Protein AF-A0A1Y4TTE0-F1 (afdb_monomer_lite)

Secondary structure (DSSP, 8-state):
-PPPPPEEEETTEEEE--HHHHHHHHHHHHHHHIIIIITTS-EEEE-TTS-EEEEEPPSS--HHHHHHHHHHHT---SPPHHHHHHHHHHHSS-HHHHHHHHTS-HHHHHHHHHHHHHHHHHH--

Radius of gyration: 33.56 Å; chains: 1; bounding box: 60×47×93 Å

Sequence (125 aa):
MKADNKKIWIRGQFVEVTDEVYAAYMKGDRKIRYFENDLKTGRTVKDKDGNIKQTLPSREDSLDRLMEDNAQQFLDSHESVEDIVIQKISAEKTERVYAEQIGVSPSTVHRRREKIIKKLKNYLK

Structure (mmCIF, N/CA/C/O backbone):
data_AF-A0A1Y4TTE0-F1
#
_entry.id   AF-A0A1Y4TTE0-F1
#
loop_
_atom_site.group_PDB
_atom_site.id
_atom_site.type_symbol
_atom_site.label_atom_id
_atom_site.label_alt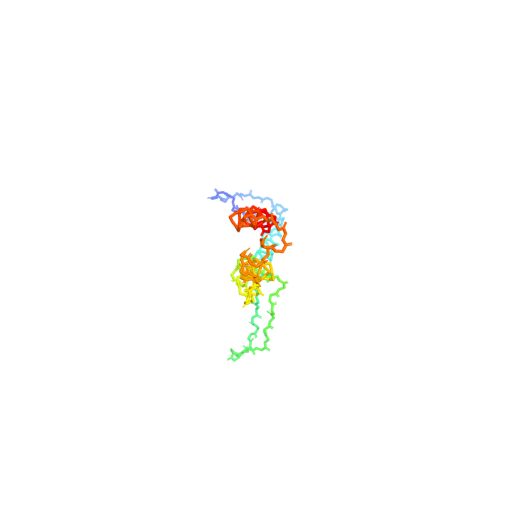_id
_atom_site.label_comp_id
_atom_site.label_asym_id
_atom_site.label_entity_id
_atom_site.label_seq_id
_atom_site.pdbx_PDB_ins_code
_atom_site.Cartn_x
_atom_site.Cartn_y
_atom_site.Cartn_z
_atom_site.occupancy
_atom_site.B_iso_or_equiv
_atom_site.auth_seq_id
_atom_site.auth_comp_id
_atom_site.auth_asym_id
_atom_site.auth_atom_id
_atom_site.pdbx_PDB_model_num
ATOM 1 N N . MET A 1 1 ? -32.077 -5.909 42.499 1.00 40.19 1 MET A N 1
ATOM 2 C CA . MET A 1 1 ? -30.640 -5.559 42.485 1.00 40.19 1 MET A CA 1
ATOM 3 C C . MET A 1 1 ? -30.395 -4.813 41.183 1.00 40.19 1 MET A C 1
ATOM 5 O O . MET A 1 1 ? -30.770 -5.351 40.151 1.00 40.19 1 MET A O 1
ATOM 9 N N . LYS A 1 2 ? -29.947 -3.549 41.217 1.00 49.66 2 LYS A N 1
ATOM 10 C CA . LYS A 1 2 ? -29.667 -2.799 39.978 1.00 49.66 2 LYS A CA 1
ATOM 11 C C . LYS A 1 2 ? -28.516 -3.518 39.272 1.00 49.66 2 LYS A C 1
ATOM 13 O O . LYS A 1 2 ? -27.485 -3.716 39.901 1.00 49.66 2 LYS A O 1
ATOM 18 N N . ALA A 1 3 ? -28.745 -3.987 38.046 1.00 61.69 3 ALA A N 1
ATOM 19 C CA . ALA A 1 3 ? -27.693 -4.575 37.228 1.00 61.69 3 ALA A CA 1
ATOM 20 C C . ALA A 1 3 ? -26.570 -3.544 37.081 1.00 61.69 3 ALA A C 1
ATOM 22 O O . ALA A 1 3 ? -26.864 -2.367 36.873 1.00 61.69 3 ALA A O 1
ATOM 23 N N . ASP A 1 4 ? -25.317 -3.969 37.238 1.00 74.00 4 ASP A N 1
ATOM 24 C CA . ASP A 1 4 ? -24.169 -3.091 37.034 1.00 74.00 4 ASP A CA 1
ATOM 25 C C . A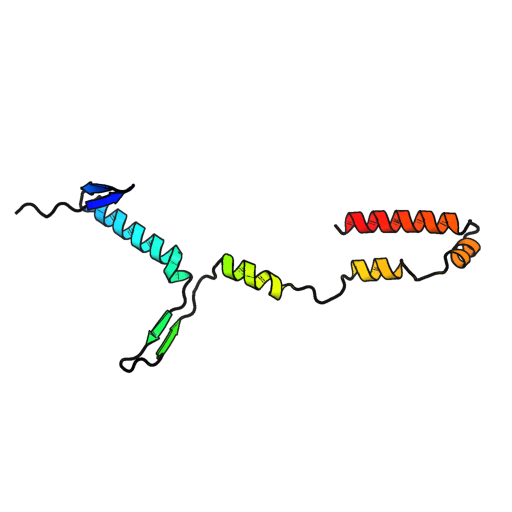SP A 1 4 ? -24.283 -2.430 35.656 1.00 74.00 4 ASP A C 1
ATOM 27 O O . ASP A 1 4 ? -24.374 -3.108 34.628 1.00 74.00 4 ASP A O 1
ATOM 31 N N . ASN A 1 5 ? -24.336 -1.096 35.637 1.00 79.38 5 ASN A N 1
ATOM 32 C CA . ASN A 1 5 ? -24.499 -0.336 34.404 1.00 79.38 5 ASN A CA 1
ATOM 33 C C . ASN A 1 5 ? -23.312 -0.628 33.476 1.00 79.38 5 ASN A C 1
ATOM 35 O O . ASN A 1 5 ? -22.156 -0.381 33.835 1.00 79.38 5 ASN A O 1
ATOM 39 N N . LYS A 1 6 ? -23.588 -1.137 32.271 1.00 89.06 6 LYS A N 1
ATOM 40 C CA . LYS A 1 6 ? -22.550 -1.416 31.274 1.00 89.06 6 LYS A CA 1
ATOM 41 C C . LYS A 1 6 ? -21.943 -0.115 30.763 1.00 89.06 6 LYS A C 1
ATOM 43 O O . LYS A 1 6 ? -22.649 0.865 30.535 1.00 89.06 6 LYS A O 1
ATOM 48 N N . LYS A 1 7 ? -20.623 -0.107 30.572 1.00 92.75 7 LYS A N 1
ATOM 49 C CA . LYS A 1 7 ? -19.865 1.073 30.134 1.00 92.75 7 LYS A CA 1
ATOM 50 C C . LYS A 1 7 ? -19.039 0.750 28.902 1.00 92.75 7 LYS A C 1
ATOM 52 O O . LYS A 1 7 ? -18.516 -0.356 28.785 1.00 92.75 7 LYS A O 1
ATOM 57 N N . ILE A 1 8 ? -18.900 1.724 28.012 1.00 92.56 8 ILE A N 1
ATOM 58 C CA . ILE A 1 8 ? -18.024 1.651 26.837 1.00 92.56 8 ILE A CA 1
ATOM 59 C C . ILE A 1 8 ? -17.036 2.814 26.842 1.00 92.56 8 ILE A C 1
ATOM 61 O O . ILE A 1 8 ? -17.332 3.883 27.375 1.00 92.56 8 ILE A O 1
ATOM 65 N N . TRP A 1 9 ? -15.854 2.598 26.266 1.00 92.19 9 TRP A N 1
ATOM 66 C CA . TRP A 1 9 ? -14.804 3.609 26.177 1.00 92.19 9 TRP A CA 1
ATOM 67 C C . TRP A 1 9 ? -14.905 4.365 24.853 1.00 92.19 9 TRP A C 1
ATOM 69 O O . TRP A 1 9 ? -14.738 3.787 23.777 1.00 92.19 9 TRP A O 1
ATOM 79 N N . ILE A 1 10 ? -15.179 5.666 24.923 1.00 90.38 10 ILE A N 1
ATOM 80 C CA . ILE A 1 10 ? -15.278 6.545 23.756 1.00 90.38 10 ILE A CA 1
ATOM 81 C C . ILE A 1 10 ? -14.494 7.821 24.053 1.00 90.38 10 ILE A C 1
ATOM 83 O O . ILE A 1 10 ? -14.731 8.478 25.061 1.00 90.38 10 ILE A O 1
ATOM 87 N N . ARG A 1 11 ? -13.564 8.189 23.159 1.00 88.44 11 ARG A N 1
ATOM 88 C CA . ARG A 1 11 ? -12.803 9.457 23.216 1.00 88.44 11 ARG A CA 1
ATOM 89 C C . ARG A 1 11 ? -12.121 9.734 24.568 1.00 88.44 11 ARG A C 1
ATOM 91 O O . ARG A 1 11 ? -12.055 10.877 25.003 1.00 88.44 11 ARG A O 1
ATOM 98 N N . GLY A 1 12 ? -11.603 8.699 25.226 1.00 92.88 12 GLY A N 1
ATOM 99 C CA . GLY A 1 12 ? -10.889 8.861 26.496 1.00 92.88 12 GLY A CA 1
ATOM 100 C C . GLY A 1 12 ? -11.775 8.825 27.745 1.00 92.88 12 GLY A C 1
ATOM 101 O O . GLY A 1 12 ? -11.283 9.108 28.834 1.00 92.88 12 GLY A O 1
ATOM 102 N N . GLN A 1 13 ? -13.064 8.499 27.611 1.00 93.38 13 GLN A N 1
ATOM 103 C CA . GLN A 1 13 ? -14.004 8.467 28.728 1.00 93.38 13 GLN A CA 1
ATOM 104 C C . GLN A 1 13 ? -14.881 7.209 28.703 1.00 93.38 13 GLN A C 1
ATOM 106 O O . GLN A 1 13 ? -15.249 6.704 27.641 1.00 93.38 13 GLN A O 1
ATOM 111 N N . PHE A 1 14 ? -15.256 6.726 29.892 1.00 92.12 14 PHE A N 1
ATOM 112 C CA . PHE A 1 14 ? -16.283 5.699 30.053 1.00 92.12 14 PHE A CA 1
ATOM 113 C C . PHE A 1 14 ? -17.681 6.316 30.034 1.00 92.12 14 PHE A C 1
ATOM 115 O O . PHE A 1 14 ? -18.012 7.150 30.878 1.00 92.12 14 PHE A O 1
ATOM 122 N N . VAL A 1 15 ? -18.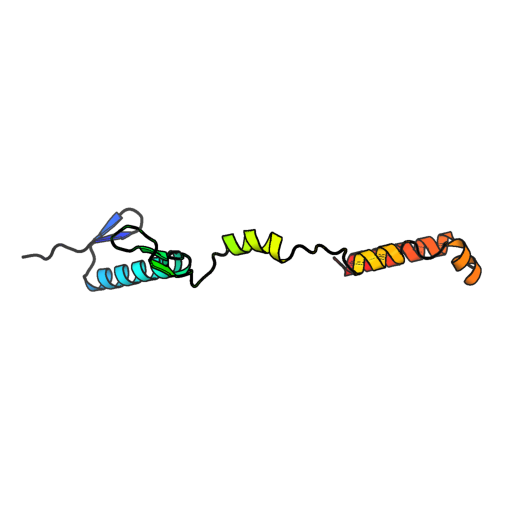506 5.864 29.096 1.00 93.06 15 VAL A N 1
ATOM 123 C CA . VAL A 1 15 ? -19.906 6.270 28.943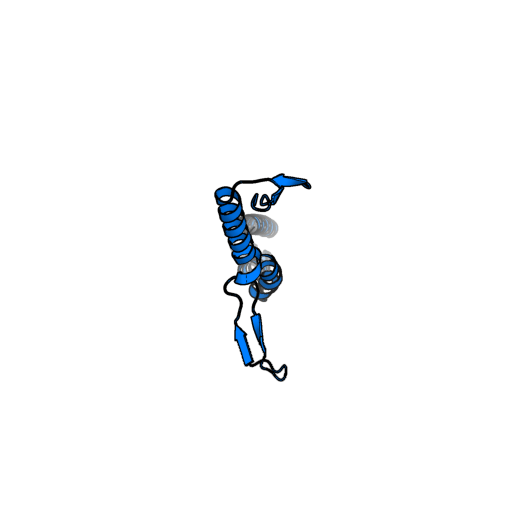 1.00 93.06 15 VAL A CA 1
ATOM 124 C C . VAL A 1 15 ? -20.794 5.088 29.316 1.00 93.06 15 VAL A C 1
ATOM 126 O O . VAL A 1 15 ? -20.596 3.985 28.806 1.00 93.06 15 VAL A O 1
ATOM 129 N N . GLU A 1 16 ? -21.747 5.302 30.226 1.00 93.38 16 GLU A N 1
ATOM 130 C CA . GLU A 1 16 ? -22.747 4.286 30.573 1.00 93.38 16 GLU A CA 1
ATOM 131 C C . GLU A 1 16 ? -23.745 4.124 29.429 1.00 93.38 16 GLU A C 1
ATOM 133 O O . GLU A 1 16 ? -24.195 5.108 28.840 1.00 93.38 16 GLU A O 1
ATOM 138 N N . VAL A 1 17 ? -24.082 2.882 29.102 1.00 92.19 17 VAL A N 1
ATOM 139 C CA . VAL A 1 17 ? -24.924 2.555 27.954 1.00 92.19 17 VAL A CA 1
ATOM 140 C C . VAL A 1 17 ? -25.911 1.448 28.280 1.00 92.19 17 VAL A C 1
ATOM 142 O O . VAL A 1 17 ? -25.740 0.678 29.224 1.00 92.19 17 VAL A O 1
ATOM 145 N N . THR A 1 18 ? -26.953 1.362 27.459 1.00 94.06 18 THR A N 1
ATOM 146 C CA . THR A 1 18 ? -27.911 0.262 27.508 1.00 94.06 18 THR A CA 1
ATOM 147 C C . THR A 1 18 ? -27.273 -1.043 27.033 1.00 94.06 18 THR A C 1
ATOM 149 O O . THR A 1 18 ? -26.264 -1.055 26.320 1.00 94.06 18 THR A O 1
ATOM 152 N N . ASP A 1 19 ? -27.896 -2.164 27.394 1.00 91.12 19 ASP A N 1
ATOM 153 C CA . ASP A 1 19 ? -27.443 -3.495 26.986 1.00 91.12 19 ASP A CA 1
ATOM 154 C C . ASP A 1 19 ? -27.370 -3.670 25.465 1.00 91.12 19 ASP A C 1
ATOM 156 O O . ASP A 1 19 ? -26.434 -4.294 24.963 1.00 91.12 19 ASP A O 1
ATOM 160 N N . GLU A 1 20 ? -28.328 -3.095 24.736 1.00 92.50 20 GLU A N 1
ATOM 161 C CA . GLU A 1 20 ? -28.381 -3.141 23.274 1.00 92.50 20 GLU A CA 1
ATOM 162 C C . GLU A 1 20 ? -27.186 -2.416 22.644 1.00 92.50 20 GLU A C 1
ATOM 164 O O . GLU A 1 20 ? -26.494 -2.972 21.786 1.00 92.50 20 GLU A O 1
ATOM 169 N N . VAL A 1 21 ? -26.886 -1.205 23.124 1.00 93.69 21 VAL A N 1
ATOM 170 C CA . VAL A 1 21 ? -25.748 -0.410 22.645 1.00 93.69 21 VAL A CA 1
ATOM 171 C C . VAL A 1 21 ? -24.432 -1.106 22.978 1.00 93.69 21 VAL A C 1
ATOM 173 O O . VAL A 1 21 ? -23.548 -1.193 22.124 1.00 93.69 21 VAL A O 1
ATOM 176 N N . TYR A 1 22 ? -24.309 -1.663 24.185 1.00 94.19 22 TYR A N 1
ATOM 177 C CA . TYR A 1 22 ? -23.131 -2.432 24.574 1.00 94.19 22 TYR A CA 1
ATOM 178 C C . TYR A 1 22 ? -22.920 -3.650 23.665 1.00 94.19 22 TYR A C 1
ATOM 180 O O . TYR A 1 22 ? -21.814 -3.876 23.172 1.00 94.19 22 TYR A O 1
ATOM 188 N N . ALA A 1 23 ? -23.974 -4.425 23.396 1.00 93.44 23 ALA A N 1
ATOM 189 C CA . ALA A 1 23 ? -23.893 -5.601 22.534 1.00 93.44 23 ALA A CA 1
ATOM 190 C C . ALA A 1 23 ? -23.477 -5.236 21.099 1.00 93.44 23 ALA A C 1
ATOM 192 O O . ALA A 1 23 ? -22.611 -5.899 20.517 1.00 93.44 23 ALA A O 1
ATOM 193 N N . ALA A 1 24 ? -24.047 -4.164 20.542 1.00 95.00 24 ALA A N 1
ATOM 194 C CA . ALA A 1 24 ? -23.684 -3.663 19.220 1.00 95.00 24 ALA A CA 1
ATOM 195 C C . ALA A 1 24 ? -22.219 -3.201 19.167 1.00 95.00 24 ALA A C 1
ATOM 197 O O . ALA A 1 24 ? -21.488 -3.585 18.249 1.00 95.00 24 ALA A O 1
ATOM 198 N N . TYR A 1 25 ? -21.771 -2.452 20.180 1.00 93.69 25 TYR A N 1
ATOM 199 C CA . TYR A 1 25 ? -20.389 -1.990 20.302 1.00 93.69 25 TYR A CA 1
ATOM 200 C C . TYR A 1 25 ? -19.403 -3.164 20.343 1.00 93.69 25 TYR A C 1
ATOM 202 O O . TYR A 1 25 ? -18.478 -3.219 19.535 1.00 93.69 25 TYR A O 1
ATOM 210 N N . MET A 1 26 ? -19.644 -4.157 21.204 1.00 92.50 26 MET A N 1
ATOM 211 C CA . MET A 1 26 ? -18.766 -5.326 21.336 1.00 92.50 26 MET A CA 1
ATOM 212 C C . MET A 1 26 ? -18.717 -6.177 20.061 1.00 92.50 26 MET A C 1
ATOM 214 O O . MET A 1 26 ? -17.663 -6.708 19.700 1.00 92.50 26 MET A O 1
ATOM 218 N N . LYS A 1 27 ? -19.842 -6.293 19.344 1.00 94.19 27 LYS A N 1
ATOM 219 C CA . LYS A 1 27 ? -19.889 -6.975 18.043 1.00 94.19 27 LYS A CA 1
ATOM 220 C C . LYS A 1 27 ? -19.064 -6.227 16.991 1.00 94.19 27 LYS A C 1
ATOM 222 O O . LYS A 1 27 ? -18.358 -6.867 16.211 1.00 94.19 27 LYS A O 1
ATOM 227 N N . GLY A 1 28 ? -19.138 -4.896 16.983 1.00 93.31 28 GLY A N 1
ATOM 228 C CA . GLY A 1 28 ? -18.328 -4.034 16.123 1.00 93.31 28 GLY A CA 1
ATOM 229 C C . GLY A 1 28 ? -16.837 -4.160 16.424 1.00 93.31 28 GLY A C 1
ATOM 230 O O . GLY A 1 28 ? -16.061 -4.461 15.522 1.00 93.31 28 GLY A O 1
ATOM 231 N N . ASP A 1 29 ? -16.453 -4.037 17.692 1.00 92.19 29 ASP A N 1
ATOM 232 C CA . ASP A 1 29 ? -15.066 -4.158 18.150 1.00 92.19 29 ASP A CA 1
ATOM 233 C C . ASP A 1 29 ? -14.441 -5.508 17.759 1.00 92.19 29 ASP A C 1
ATOM 235 O O . ASP A 1 29 ? -13.351 -5.572 17.187 1.00 92.19 29 ASP A O 1
ATOM 239 N N . ARG A 1 30 ? -15.173 -6.613 17.959 1.00 93.38 30 ARG A N 1
ATOM 240 C CA . ARG A 1 30 ? -14.709 -7.940 17.531 1.00 93.38 30 ARG A CA 1
ATOM 241 C C . ARG A 1 30 ? -14.516 -8.028 16.018 1.00 93.38 30 ARG A C 1
ATOM 243 O O . ARG A 1 30 ? -13.566 -8.679 15.573 1.00 93.38 30 ARG A O 1
ATOM 250 N N . LYS A 1 31 ? -15.425 -7.422 15.249 1.00 92.44 31 LYS A N 1
ATOM 251 C CA . LYS A 1 31 ? -15.363 -7.387 13.785 1.00 92.44 31 LYS A CA 1
ATOM 252 C C . LYS A 1 31 ? -14.150 -6.579 13.320 1.00 92.44 31 LYS A C 1
ATOM 254 O O . LYS A 1 31 ? -13.417 -7.071 12.473 1.00 92.44 31 LYS A O 1
ATOM 259 N N . ILE A 1 32 ? -13.895 -5.414 13.913 1.00 89.88 32 ILE A N 1
ATOM 260 C CA . ILE A 1 32 ? -12.717 -4.585 13.615 1.00 89.88 32 ILE A CA 1
ATOM 261 C C . ILE A 1 32 ? -11.435 -5.377 13.887 1.00 89.88 32 ILE A C 1
ATOM 263 O O . ILE A 1 32 ? -10.633 -5.553 12.976 1.00 89.88 32 ILE A O 1
ATOM 267 N N . ARG A 1 33 ? -11.302 -5.985 15.075 1.00 89.44 33 ARG A N 1
ATOM 268 C CA . ARG A 1 33 ? -10.137 -6.826 15.413 1.00 89.44 33 ARG A CA 1
ATOM 269 C C . ARG A 1 33 ? -9.918 -7.979 14.436 1.00 89.44 33 ARG A C 1
ATOM 271 O O . ARG A 1 33 ? -8.776 -8.315 14.138 1.00 89.44 33 ARG A O 1
ATOM 278 N N . TYR A 1 34 ? -10.998 -8.575 13.933 1.00 86.44 34 TYR A N 1
ATOM 279 C CA . TYR A 1 34 ? -10.904 -9.641 12.939 1.00 86.44 34 TYR A CA 1
ATOM 280 C C . TYR A 1 34 ? -10.292 -9.148 11.623 1.00 86.44 34 TYR A C 1
ATOM 282 O O . TYR A 1 34 ? -9.354 -9.762 11.125 1.00 86.44 34 TYR A O 1
ATOM 290 N N . PHE A 1 35 ? -10.807 -8.044 11.077 1.00 82.00 35 PHE A N 1
ATOM 291 C CA . PHE A 1 35 ? -10.322 -7.492 9.810 1.00 82.00 35 PHE A CA 1
ATOM 292 C C . PHE A 1 35 ? -8.927 -6.879 9.931 1.00 82.00 35 PHE A C 1
ATOM 294 O O . PHE A 1 35 ? -8.106 -7.041 9.036 1.00 82.00 35 PHE A O 1
ATOM 301 N N . GLU A 1 36 ? -8.640 -6.176 11.024 1.00 83.94 36 GLU A N 1
ATOM 302 C CA . GLU A 1 36 ? -7.357 -5.491 11.176 1.00 83.94 36 GLU A CA 1
ATOM 303 C C . GLU A 1 36 ? -6.217 -6.440 11.533 1.00 83.94 36 GLU A C 1
ATOM 305 O O . GLU A 1 36 ? -5.113 -6.237 11.035 1.00 83.94 36 GLU A O 1
ATOM 310 N N . ASN A 1 37 ? -6.482 -7.478 12.337 1.00 82.88 37 ASN A N 1
ATOM 311 C CA . ASN A 1 37 ? -5.439 -8.353 12.873 1.00 82.88 37 ASN A CA 1
ATOM 312 C C . ASN A 1 37 ? -5.614 -9.816 12.458 1.00 82.88 37 ASN A C 1
ATOM 314 O O . ASN A 1 37 ? -4.735 -10.376 11.804 1.00 82.88 37 ASN A O 1
ATOM 318 N N . ASP A 1 38 ? -6.729 -10.454 12.831 1.00 82.38 38 ASP A N 1
ATOM 319 C CA . ASP A 1 38 ? -6.858 -11.918 12.720 1.00 82.38 38 ASP A CA 1
ATOM 320 C C . ASP A 1 38 ? -6.730 -12.420 11.275 1.00 82.38 38 ASP A C 1
ATOM 322 O O . ASP A 1 38 ? -6.224 -13.514 11.038 1.00 82.38 38 ASP A O 1
ATOM 326 N N . LEU A 1 39 ? -7.215 -11.645 10.304 1.00 82.25 39 LEU A N 1
ATOM 327 C CA . LEU A 1 39 ? -7.212 -12.043 8.898 1.00 82.25 39 LEU A CA 1
ATOM 328 C C . LEU A 1 39 ? -5.836 -11.884 8.235 1.00 82.25 39 LEU A C 1
ATOM 330 O O . LEU A 1 39 ? -5.486 -12.664 7.343 1.00 82.25 39 LEU A O 1
ATOM 334 N N . LYS A 1 40 ? -5.057 -10.913 8.720 1.00 80.19 40 LYS A N 1
ATOM 335 C CA . LYS A 1 40 ? -3.724 -10.540 8.224 1.00 80.19 40 LYS A CA 1
ATOM 336 C C . LYS A 1 40 ? -2.595 -11.290 8.926 1.00 80.19 40 LYS A C 1
ATOM 338 O O . LYS A 1 40 ? -1.455 -11.246 8.480 1.00 80.19 40 LYS A O 1
ATOM 343 N N . THR A 1 41 ? -2.894 -11.989 10.020 1.00 77.44 41 THR A N 1
ATOM 344 C CA . THR A 1 41 ? -1.900 -12.727 10.803 1.00 77.44 41 THR A CA 1
ATOM 345 C C . THR A 1 41 ? -2.094 -14.231 10.655 1.00 77.44 41 THR A C 1
ATOM 347 O O . THR A 1 41 ? -3.182 -14.774 10.845 1.00 77.44 41 THR A O 1
ATOM 350 N N . GLY A 1 42 ? -1.018 -14.933 10.297 1.00 79.62 42 GLY A N 1
ATOM 351 C CA . GLY A 1 42 ? -0.986 -16.389 10.406 1.00 79.62 42 GLY A CA 1
ATOM 352 C C . GLY A 1 42 ? -0.948 -16.806 11.877 1.00 79.62 42 GLY A C 1
ATOM 353 O O . GLY A 1 42 ? -0.392 -16.097 12.716 1.00 79.62 42 GLY A O 1
ATOM 354 N N . ARG A 1 43 ? -1.518 -17.968 12.211 1.00 80.38 43 ARG A N 1
ATOM 355 C CA . ARG A 1 43 ? -1.508 -18.497 13.585 1.00 80.38 43 ARG A CA 1
ATOM 356 C C . ARG A 1 43 ? -0.926 -19.900 13.657 1.00 80.38 43 ARG A C 1
ATOM 358 O O . ARG A 1 43 ? -1.307 -20.788 12.898 1.00 80.38 43 ARG A O 1
ATOM 365 N N . THR A 1 44 ? -0.051 -20.116 14.631 1.00 83.81 44 THR A N 1
ATOM 366 C CA . THR A 1 44 ? 0.479 -21.437 14.984 1.00 83.81 44 THR A CA 1
ATOM 367 C C . THR A 1 44 ? -0.305 -22.022 16.152 1.00 83.81 44 THR A C 1
ATOM 369 O O . THR A 1 44 ? -0.272 -21.489 17.261 1.00 83.81 44 THR A O 1
ATOM 372 N N . VAL A 1 45 ? -0.993 -23.133 15.918 1.00 84.19 45 VAL A N 1
ATOM 373 C CA . VAL A 1 45 ? -1.586 -23.977 16.956 1.00 84.19 45 VAL A CA 1
ATOM 374 C C . VAL A 1 45 ? -0.478 -24.862 17.517 1.00 84.19 45 VAL A C 1
ATOM 376 O O . VAL A 1 45 ? 0.127 -25.631 16.770 1.00 84.19 45 VAL A O 1
ATOM 379 N N . LYS A 1 46 ? -0.207 -24.749 18.818 1.00 87.38 46 LYS A N 1
ATOM 380 C CA . LYS A 1 46 ? 0.756 -25.595 19.535 1.00 87.38 46 LYS A CA 1
ATOM 381 C C . LYS A 1 46 ? 0.044 -26.747 20.252 1.00 87.38 46 LYS A C 1
ATOM 383 O O . LYS A 1 46 ? -1.138 -26.629 20.580 1.00 87.38 46 LYS A O 1
ATOM 388 N N . ASP A 1 47 ? 0.731 -27.866 20.445 1.00 86.75 47 ASP A N 1
ATOM 389 C CA . ASP A 1 47 ? 0.266 -28.972 21.284 1.00 86.75 47 ASP A CA 1
ATOM 390 C C . ASP A 1 47 ? 0.499 -28.691 22.784 1.00 86.75 47 ASP A C 1
ATOM 392 O O . ASP A 1 47 ? 0.915 -27.598 23.174 1.00 86.75 47 ASP A O 1
ATOM 396 N N . LYS A 1 48 ? 0.178 -29.673 23.638 1.00 85.81 48 LYS A N 1
ATOM 397 C CA . LYS A 1 48 ? 0.348 -29.566 25.097 1.00 85.81 48 LYS A CA 1
ATOM 398 C C . LYS A 1 48 ? 1.819 -29.509 25.528 1.00 85.81 48 LYS A C 1
ATOM 400 O O . LYS A 1 48 ? 2.094 -28.996 26.606 1.00 85.81 48 LYS A O 1
ATOM 405 N N . ASP A 1 49 ? 2.724 -29.982 24.678 1.00 86.00 49 ASP A N 1
ATOM 406 C CA . ASP A 1 49 ? 4.166 -30.045 24.920 1.00 86.00 49 ASP A CA 1
ATOM 407 C C . ASP A 1 49 ? 4.898 -28.830 24.314 1.00 86.00 49 ASP A C 1
ATOM 409 O O . ASP A 1 49 ? 6.115 -28.696 24.420 1.00 86.00 49 ASP A O 1
ATOM 413 N N . GLY A 1 50 ? 4.149 -27.903 23.705 1.00 79.62 50 GLY A N 1
ATOM 414 C CA . GLY A 1 50 ? 4.657 -26.668 23.117 1.00 79.62 50 GLY A CA 1
ATOM 415 C C . GLY A 1 50 ? 5.153 -26.801 21.675 1.00 79.62 50 GLY A C 1
ATOM 416 O O . GLY A 1 50 ? 5.565 -25.788 21.097 1.00 79.62 50 GLY A O 1
ATOM 417 N N . ASN A 1 51 ? 5.072 -27.986 21.063 1.00 85.69 51 ASN A N 1
ATOM 418 C CA . ASN A 1 51 ? 5.437 -28.183 19.662 1.00 85.69 51 ASN A CA 1
ATOM 419 C C . ASN A 1 51 ? 4.361 -27.612 18.736 1.00 85.69 51 ASN A C 1
ATOM 421 O O . ASN A 1 51 ? 3.168 -27.603 19.047 1.00 85.69 51 ASN A O 1
ATOM 425 N N . ILE A 1 52 ? 4.772 -27.120 17.567 1.00 84.19 52 ILE A N 1
ATOM 426 C CA . ILE A 1 52 ? 3.848 -26.556 16.577 1.00 84.19 52 ILE A CA 1
ATOM 427 C C . ILE A 1 52 ? 3.085 -27.704 15.911 1.00 84.19 52 ILE A C 1
ATOM 429 O O . ILE A 1 52 ? 3.650 -28.479 15.147 1.00 84.19 52 ILE A O 1
ATOM 433 N N . LYS A 1 53 ? 1.782 -27.789 16.184 1.00 87.19 53 LYS A N 1
ATOM 434 C CA . LYS A 1 53 ? 0.879 -28.802 15.630 1.00 87.19 53 LYS A CA 1
ATOM 435 C C . LYS A 1 53 ? 0.339 -28.405 14.256 1.00 87.19 53 LYS A C 1
ATOM 437 O O . LYS A 1 53 ? 0.163 -29.262 13.396 1.00 87.19 53 LYS A O 1
ATOM 442 N N . GLN A 1 54 ? 0.029 -27.124 14.052 1.00 83.56 54 GLN A N 1
ATOM 443 C CA . GLN A 1 54 ? -0.510 -26.631 12.782 1.00 83.56 54 GLN A CA 1
ATOM 444 C C . GLN A 1 54 ? -0.231 -25.140 12.603 1.00 83.56 54 GLN A C 1
ATOM 446 O O . GLN A 1 54 ? -0.525 -24.349 13.495 1.00 83.56 54 GLN A O 1
ATOM 451 N N . THR A 1 55 ? 0.252 -24.742 11.429 1.00 78.06 55 THR A N 1
ATOM 452 C CA . THR A 1 55 ? 0.371 -23.331 11.043 1.00 78.06 55 THR A CA 1
ATOM 453 C C . THR A 1 55 ? -0.746 -23.002 10.064 1.00 78.06 55 THR A C 1
ATOM 455 O O . THR A 1 55 ? -0.764 -23.517 8.949 1.00 78.06 55 THR A O 1
ATOM 458 N N . LEU A 1 56 ? -1.702 -22.175 10.485 1.00 75.88 56 LEU A N 1
ATOM 459 C CA . LEU A 1 56 ? -2.694 -21.605 9.583 1.00 75.88 56 LEU A CA 1
ATOM 460 C C . LEU A 1 56 ? -2.117 -20.316 8.982 1.00 75.88 56 LEU A C 1
ATOM 462 O O . LEU A 1 56 ? -1.826 -19.394 9.750 1.00 75.88 56 LEU A O 1
ATOM 466 N N . PRO A 1 57 ? -1.938 -20.240 7.652 1.00 77.69 57 PRO A N 1
ATOM 467 C CA . PRO A 1 57 ? -1.471 -19.022 7.001 1.00 77.69 57 PRO A CA 1
ATOM 468 C C . PRO A 1 57 ? -2.511 -17.902 7.135 1.00 77.69 57 PRO A C 1
ATOM 470 O O . PRO A 1 57 ? -3.698 -18.169 7.363 1.00 77.69 57 PRO A O 1
ATOM 473 N N . SER A 1 58 ? -2.068 -16.650 6.998 1.00 79.38 58 SER A N 1
ATOM 474 C CA . SER A 1 58 ? -2.990 -15.519 6.902 1.00 79.38 58 SER A CA 1
ATOM 475 C C . SER A 1 58 ? -3.861 -15.661 5.650 1.00 79.38 58 SER A C 1
ATOM 477 O O . SER A 1 58 ? -3.471 -16.287 4.661 1.00 79.38 58 SER A O 1
ATOM 479 N N . ARG A 1 59 ? -5.080 -15.123 5.710 1.00 74.94 59 ARG A N 1
ATOM 480 C CA . ARG A 1 59 ? -6.008 -15.123 4.565 1.00 74.94 59 ARG A CA 1
ATOM 481 C C . ARG A 1 59 ? -5.891 -13.847 3.741 1.00 74.94 59 ARG A C 1
ATOM 483 O O . ARG A 1 59 ? -6.274 -13.852 2.578 1.00 74.94 59 ARG A O 1
ATOM 490 N N . GLU A 1 60 ? -5.383 -12.787 4.353 1.00 71.31 60 GLU A N 1
ATOM 491 C CA . GLU A 1 60 ? -5.011 -11.540 3.704 1.00 71.31 60 GLU A CA 1
ATOM 492 C C . GLU A 1 60 ? -3.519 -11.284 3.900 1.00 71.31 60 GLU A C 1
ATOM 494 O O . GLU A 1 60 ? -2.909 -11.740 4.874 1.00 71.31 60 GLU A O 1
ATOM 499 N N . ASP A 1 61 ? -2.947 -10.558 2.950 1.00 67.69 61 ASP A N 1
ATOM 500 C CA . ASP A 1 61 ? -1.590 -10.047 3.029 1.00 67.69 61 ASP A CA 1
ATOM 501 C C . ASP A 1 61 ? -1.622 -8.572 3.443 1.00 67.69 61 ASP A C 1
ATOM 503 O O . ASP A 1 61 ? -2.551 -7.846 3.070 1.00 67.69 61 ASP A O 1
ATOM 507 N N . SER A 1 62 ? -0.656 -8.114 4.239 1.00 69.69 62 SER A N 1
ATOM 508 C CA . SER A 1 62 ? -0.598 -6.695 4.589 1.00 69.69 62 SER A CA 1
ATOM 509 C C . SER A 1 62 ? -0.104 -5.889 3.389 1.00 69.69 62 SER A C 1
ATOM 511 O O . SER A 1 62 ? 0.806 -6.300 2.671 1.00 69.69 62 SER A O 1
ATOM 513 N N . LEU A 1 63 ? -0.703 -4.714 3.176 1.00 68.81 63 LEU A N 1
ATOM 514 C CA . LEU A 1 63 ? -0.255 -3.787 2.136 1.00 68.81 63 LEU A CA 1
ATOM 515 C C . LEU A 1 63 ? 1.229 -3.440 2.316 1.00 68.81 63 LEU A C 1
ATOM 517 O O . LEU A 1 63 ? 1.958 -3.407 1.335 1.00 68.81 63 LEU A O 1
ATOM 521 N N . ASP A 1 64 ? 1.671 -3.257 3.562 1.00 70.06 64 ASP A N 1
ATOM 522 C C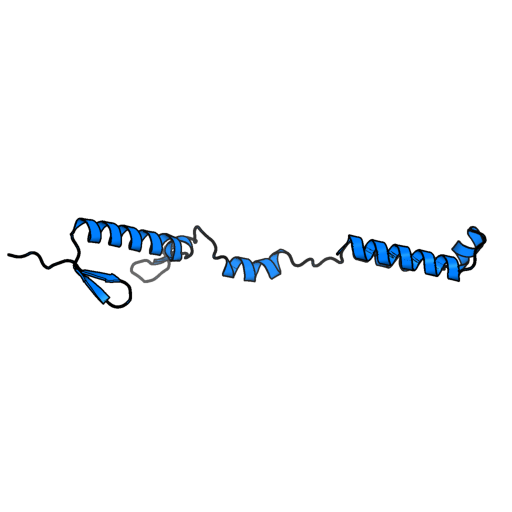A . ASP A 1 64 ? 3.065 -2.950 3.885 1.00 70.06 64 ASP A CA 1
ATOM 523 C C . ASP A 1 64 ? 4.020 -4.070 3.434 1.00 70.06 64 ASP A C 1
ATOM 525 O O . ASP A 1 64 ? 5.002 -3.782 2.755 1.00 70.06 64 ASP A O 1
ATOM 529 N N . ARG A 1 65 ? 3.691 -5.351 3.692 1.00 73.06 65 ARG A N 1
ATOM 530 C CA . ARG A 1 65 ? 4.493 -6.488 3.201 1.00 73.06 65 ARG A CA 1
ATOM 531 C C . ARG A 1 65 ? 4.493 -6.541 1.678 1.00 73.06 65 ARG A C 1
ATOM 533 O O . ARG A 1 65 ? 5.541 -6.706 1.070 1.00 73.06 65 ARG A O 1
ATOM 540 N N . LEU A 1 66 ? 3.333 -6.353 1.048 1.00 74.25 66 LEU A N 1
ATOM 541 C CA . LEU A 1 66 ? 3.238 -6.317 -0.412 1.00 74.25 66 LEU A CA 1
ATOM 542 C C . LEU A 1 66 ? 4.059 -5.185 -1.026 1.00 74.25 66 LEU A C 1
ATOM 544 O O . LEU A 1 66 ? 4.553 -5.360 -2.135 1.00 74.25 66 LEU A O 1
ATOM 548 N N . MET A 1 67 ? 4.176 -4.037 -0.358 1.00 70.12 67 MET A N 1
ATOM 549 C CA . MET A 1 67 ? 4.998 -2.918 -0.817 1.00 70.12 67 MET A CA 1
ATOM 550 C C . MET A 1 67 ? 6.493 -3.205 -0.654 1.00 70.12 67 MET A C 1
ATOM 552 O O . MET A 1 67 ? 7.263 -2.869 -1.552 1.00 70.12 67 MET A O 1
ATOM 556 N N . GLU A 1 68 ? 6.897 -3.854 0.439 1.00 69.94 68 GLU A N 1
ATOM 557 C CA . GLU A 1 68 ? 8.281 -4.299 0.652 1.00 69.94 68 GLU A CA 1
ATOM 558 C C . GLU A 1 68 ? 8.689 -5.398 -0.348 1.00 69.94 68 GLU A C 1
ATOM 560 O O . GLU A 1 68 ? 9.751 -5.305 -0.968 1.00 69.94 68 GLU A O 1
ATOM 565 N N . ASP A 1 69 ? 7.819 -6.383 -0.584 1.00 68.19 69 ASP A N 1
ATOM 566 C CA . ASP A 1 69 ? 8.088 -7.529 -1.462 1.00 68.19 69 ASP A CA 1
ATOM 567 C C . ASP A 1 69 ? 7.925 -7.191 -2.959 1.00 68.19 69 ASP A C 1
ATOM 569 O O . ASP A 1 69 ? 8.633 -7.751 -3.802 1.00 68.19 69 ASP A O 1
ATOM 573 N N . ASN A 1 70 ? 7.044 -6.244 -3.328 1.00 63.06 70 ASN A N 1
ATOM 574 C CA . ASN A 1 70 ? 6.867 -5.810 -4.728 1.00 63.06 70 ASN A CA 1
ATOM 575 C C . ASN A 1 70 ? 8.180 -5.340 -5.350 1.00 63.06 70 ASN A C 1
ATOM 577 O O . ASN A 1 70 ? 8.444 -5.617 -6.521 1.00 63.06 70 ASN A O 1
ATOM 581 N N . ALA A 1 71 ? 8.998 -4.644 -4.556 1.00 58.69 71 ALA A N 1
ATOM 582 C CA . ALA A 1 71 ? 10.283 -4.129 -4.999 1.00 58.69 71 ALA A CA 1
ATOM 583 C C . ALA A 1 71 ? 11.242 -5.243 -5.434 1.00 58.69 71 ALA A C 1
ATOM 585 O O . ALA A 1 71 ? 12.171 -4.951 -6.173 1.00 58.69 71 ALA A O 1
ATOM 586 N N . GLN A 1 72 ? 11.028 -6.493 -5.003 1.00 61.34 72 GLN A N 1
ATOM 587 C CA . GLN A 1 72 ? 11.816 -7.652 -5.422 1.00 61.34 72 GLN A CA 1
ATOM 588 C C . GLN A 1 72 ? 11.131 -8.477 -6.514 1.00 61.34 72 GLN A C 1
ATOM 590 O O . GL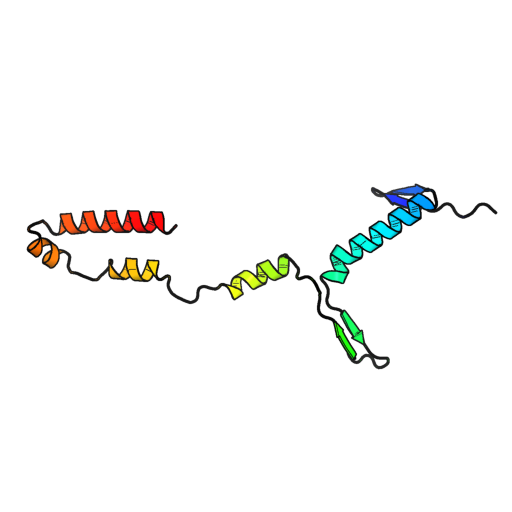N A 1 72 ? 11.797 -8.977 -7.419 1.00 61.34 72 GLN A O 1
ATOM 595 N N . GLN A 1 73 ? 9.805 -8.615 -6.450 1.00 61.28 73 GLN A N 1
ATOM 596 C CA . GLN A 1 73 ? 9.053 -9.499 -7.345 1.00 61.28 73 GLN A CA 1
ATOM 597 C C . GLN A 1 73 ? 8.996 -8.995 -8.797 1.00 61.28 73 GLN A C 1
ATOM 599 O O . GLN A 1 73 ? 8.849 -9.796 -9.719 1.00 61.28 73 GLN A O 1
ATOM 604 N N . PHE A 1 74 ? 9.148 -7.683 -8.994 1.00 61.12 74 PHE A N 1
ATOM 605 C CA . PHE A 1 74 ? 9.202 -7.034 -10.306 1.00 61.12 74 PHE A CA 1
ATOM 606 C C . PHE A 1 74 ? 10.519 -6.280 -10.525 1.00 61.12 74 PHE A C 1
ATOM 608 O O . PHE A 1 74 ? 10.538 -5.247 -11.193 1.00 61.12 74 PHE A O 1
ATOM 615 N N . LEU A 1 75 ? 11.629 -6.776 -9.962 1.00 59.91 75 LEU A N 1
ATOM 616 C CA . LEU A 1 75 ? 12.954 -6.342 -10.406 1.00 59.91 75 LEU A CA 1
ATOM 617 C C . LEU A 1 75 ? 13.092 -6.705 -11.880 1.00 59.91 75 LEU A C 1
ATOM 619 O O . LEU A 1 75 ? 13.261 -7.878 -12.217 1.00 59.91 75 LEU A O 1
ATOM 623 N N . ASP A 1 76 ? 13.015 -5.702 -12.750 1.00 65.38 76 ASP A N 1
ATOM 624 C CA . ASP A 1 76 ? 13.383 -5.867 -14.147 1.00 65.38 76 ASP A CA 1
ATOM 625 C C . ASP A 1 76 ? 14.903 -6.061 -14.201 1.00 65.38 76 ASP A C 1
ATOM 627 O O . ASP A 1 76 ? 15.693 -5.118 -14.190 1.00 65.38 76 ASP A O 1
ATOM 631 N N . SER A 1 77 ? 15.322 -7.322 -14.098 1.00 63.25 77 SER A N 1
ATOM 632 C CA . SER A 1 77 ? 16.727 -7.733 -14.146 1.00 63.25 77 SER A CA 1
ATOM 633 C C . SER A 1 77 ? 17.299 -7.648 -15.559 1.00 63.25 77 SER A C 1
ATOM 635 O O . SER A 1 77 ? 18.513 -7.776 -15.744 1.00 63.25 77 SER A O 1
ATOM 637 N N . HIS A 1 78 ? 16.432 -7.453 -16.551 1.00 67.81 78 HIS A N 1
ATOM 638 C CA . HIS A 1 78 ? 16.792 -7.342 -17.945 1.00 67.81 78 HIS A CA 1
ATOM 639 C C . HIS A 1 78 ? 16.878 -5.873 -18.356 1.00 67.81 78 HIS A C 1
ATOM 641 O O . HIS A 1 78 ? 16.151 -5.011 -17.878 1.00 67.81 78 HIS A O 1
ATOM 647 N N . GLU A 1 79 ? 17.815 -5.582 -19.252 1.00 67.25 79 GLU A N 1
ATOM 648 C CA . GLU A 1 79 ? 17.880 -4.280 -19.901 1.00 67.25 79 GLU A CA 1
ATOM 649 C C . GLU A 1 79 ? 16.613 -4.105 -20.751 1.00 67.25 79 GLU A C 1
ATOM 651 O O . GLU A 1 79 ? 16.265 -4.994 -21.537 1.00 67.25 79 GLU A O 1
ATOM 656 N N . SER A 1 80 ? 15.910 -2.985 -20.569 1.00 80.50 80 SER A N 1
ATOM 657 C CA . SER A 1 80 ? 14.673 -2.685 -21.292 1.00 80.50 80 SER A CA 1
ATOM 658 C C . SER A 1 80 ? 14.895 -2.835 -22.801 1.00 80.50 80 SER A C 1
ATOM 660 O O . SER A 1 80 ? 15.890 -2.366 -23.365 1.00 80.50 80 SER A O 1
ATOM 662 N N . VAL A 1 81 ? 13.957 -3.499 -23.483 1.00 82.00 81 VAL A N 1
ATOM 663 C CA . VAL A 1 81 ? 14.018 -3.701 -24.941 1.00 82.00 81 VAL A CA 1
ATOM 664 C C . VAL A 1 81 ? 14.118 -2.354 -25.655 1.00 82.00 81 VAL A C 1
ATOM 666 O O . VAL A 1 81 ? 14.838 -2.210 -26.645 1.00 82.00 81 VAL A O 1
ATOM 669 N N . GLU A 1 82 ? 13.430 -1.351 -25.127 1.00 81.44 82 GLU A N 1
ATOM 670 C CA . GLU A 1 82 ? 13.464 0.028 -25.576 1.00 81.44 82 GLU A CA 1
ATOM 671 C C . GLU A 1 82 ? 14.870 0.631 -25.464 1.00 81.44 82 GLU A C 1
ATOM 673 O O . GLU A 1 82 ? 15.351 1.242 -26.425 1.00 81.44 82 GLU A O 1
ATOM 678 N N . ASP A 1 83 ? 15.551 0.421 -24.336 1.00 82.56 83 ASP A N 1
ATOM 679 C CA . ASP A 1 83 ? 16.923 0.886 -24.115 1.00 82.56 83 ASP A CA 1
ATOM 680 C C . ASP A 1 83 ? 17.909 0.200 -25.064 1.00 82.56 83 ASP A C 1
ATOM 682 O O . ASP A 1 83 ? 18.717 0.881 -25.705 1.00 82.56 83 ASP A O 1
ATOM 686 N N . ILE A 1 84 ? 17.774 -1.114 -25.271 1.00 83.62 84 ILE A N 1
ATOM 687 C CA . ILE A 1 84 ? 18.577 -1.874 -26.243 1.00 83.62 84 ILE A CA 1
ATOM 688 C C . ILE A 1 84 ? 18.374 -1.319 -27.659 1.00 83.62 84 ILE A C 1
ATOM 690 O O . ILE A 1 84 ? 19.334 -1.120 -28.413 1.00 83.62 84 ILE A O 1
ATOM 694 N N . VAL A 1 85 ? 17.128 -1.050 -28.055 1.00 83.31 85 VAL A N 1
ATOM 695 C CA . VAL A 1 85 ? 16.807 -0.492 -29.377 1.00 83.31 85 VAL A CA 1
ATOM 696 C C . VAL A 1 85 ? 17.394 0.913 -29.527 1.00 83.31 85 VAL A C 1
ATOM 698 O O . VAL A 1 85 ? 18.009 1.215 -30.556 1.00 83.31 85 VAL A O 1
ATOM 701 N N . ILE A 1 86 ? 17.287 1.765 -28.506 1.00 83.56 86 ILE A N 1
ATOM 702 C CA . ILE A 1 86 ? 17.898 3.102 -28.502 1.00 83.56 86 ILE A CA 1
ATOM 703 C C . ILE A 1 86 ? 19.424 2.993 -28.613 1.00 83.56 86 ILE A C 1
ATOM 705 O O . ILE A 1 86 ? 20.025 3.729 -29.407 1.00 83.56 86 ILE A O 1
ATOM 709 N N . GLN A 1 87 ? 20.044 2.068 -27.878 1.00 82.38 87 GLN A N 1
ATOM 710 C CA . GLN A 1 87 ? 21.487 1.833 -27.873 1.00 82.38 87 GLN A CA 1
ATOM 711 C C . GLN A 1 87 ? 21.996 1.268 -29.203 1.00 82.38 87 GLN A C 1
ATOM 713 O O . GLN A 1 87 ? 23.109 1.605 -29.612 1.00 82.38 87 GLN A O 1
ATOM 718 N N . LYS A 1 88 ? 21.197 0.477 -29.925 1.00 82.00 88 LYS A N 1
ATOM 719 C CA . LYS A 1 88 ? 21.533 0.036 -31.287 1.00 82.00 88 LYS A CA 1
ATOM 720 C C . LYS A 1 88 ? 21.391 1.160 -32.307 1.00 82.00 88 LYS A C 1
ATOM 722 O O . LYS A 1 88 ? 22.322 1.389 -33.070 1.00 82.00 88 LYS A O 1
ATOM 727 N N . ILE A 1 89 ? 20.313 1.948 -32.261 1.00 78.94 89 ILE A N 1
ATOM 728 C CA . ILE A 1 89 ? 20.092 3.087 -33.179 1.00 78.94 89 ILE A CA 1
ATOM 729 C C . ILE A 1 89 ? 21.172 4.169 -33.003 1.00 78.94 89 ILE A C 1
ATOM 731 O O . ILE A 1 89 ? 21.727 4.699 -33.963 1.00 78.94 89 ILE A O 1
ATOM 735 N N . SER A 1 90 ? 21.466 4.543 -31.760 1.00 75.06 90 SER A N 1
ATOM 736 C CA . SER A 1 90 ? 22.784 4.279 -31.191 1.00 75.06 90 SER A CA 1
ATOM 737 C C . SER A 1 90 ? 24.045 4.248 -32.068 1.00 75.06 90 SER A C 1
ATOM 739 O O . SER A 1 90 ? 24.641 5.266 -32.420 1.00 75.06 90 SER A O 1
ATOM 741 N N . ALA A 1 91 ? 24.463 3.014 -32.316 1.00 71.38 91 ALA A N 1
ATOM 742 C CA . ALA A 1 91 ? 25.784 2.599 -32.743 1.00 71.38 91 ALA A CA 1
ATOM 743 C C . ALA A 1 91 ? 25.829 2.060 -34.186 1.00 71.38 91 ALA A C 1
ATOM 745 O O . ALA A 1 91 ? 26.913 1.962 -34.751 1.00 71.38 91 ALA A O 1
ATOM 746 N N . GLU A 1 92 ? 24.691 1.700 -34.795 1.00 64.12 92 GLU A N 1
ATOM 747 C CA . GLU A 1 92 ? 24.664 0.739 -35.914 1.00 64.12 92 GLU A CA 1
ATOM 748 C C . GLU A 1 92 ? 25.294 1.206 -37.238 1.00 64.12 92 GLU A C 1
ATOM 750 O O . GLU A 1 92 ? 25.589 0.364 -38.084 1.00 64.12 92 GLU A O 1
ATOM 755 N N . LYS A 1 93 ? 25.536 2.507 -37.461 1.00 63.72 93 LYS A N 1
ATOM 756 C CA . LYS A 1 93 ? 26.200 2.986 -38.691 1.00 63.72 93 LYS A CA 1
ATOM 757 C C . LYS A 1 93 ? 27.060 4.218 -38.443 1.00 63.72 93 LYS A C 1
ATOM 759 O O . LYS A 1 93 ? 26.619 5.176 -37.811 1.00 63.72 93 LYS A O 1
ATOM 764 N N . THR A 1 94 ? 28.255 4.251 -39.037 1.00 69.00 94 THR A N 1
ATOM 765 C CA . THR A 1 94 ? 29.021 5.496 -39.151 1.00 69.00 94 THR A CA 1
ATOM 766 C C . THR A 1 94 ? 28.205 6.478 -39.985 1.00 69.00 94 THR A C 1
ATOM 768 O O . THR A 1 94 ? 27.930 6.232 -41.159 1.00 69.00 94 THR A O 1
ATOM 771 N N . GLU A 1 95 ? 27.830 7.607 -39.385 1.00 79.44 95 GLU A N 1
ATOM 772 C CA . GLU A 1 95 ? 26.961 8.626 -39.992 1.00 79.44 95 GLU A CA 1
ATOM 773 C C . GLU A 1 95 ? 27.453 9.083 -41.371 1.00 79.44 95 GLU A C 1
ATOM 775 O O . GLU A 1 95 ? 26.645 9.441 -42.220 1.00 79.44 95 GLU A O 1
ATOM 780 N N . ARG A 1 96 ? 28.767 9.001 -41.614 1.00 77.75 96 ARG A N 1
ATOM 781 C CA . ARG A 1 96 ? 29.415 9.294 -42.898 1.00 77.75 96 ARG A CA 1
ATOM 782 C C . ARG A 1 96 ? 28.934 8.402 -44.042 1.00 77.75 96 ARG A C 1
ATOM 784 O O . ARG A 1 96 ? 28.531 8.930 -45.067 1.00 77.75 96 ARG A O 1
ATOM 791 N N . VAL A 1 97 ? 28.898 7.085 -43.842 1.00 83.00 97 VAL A N 1
ATOM 792 C CA . VAL A 1 97 ? 28.525 6.119 -44.893 1.00 83.00 97 VAL A CA 1
ATOM 793 C C . VAL A 1 97 ? 27.063 6.303 -45.302 1.00 83.00 97 VAL A C 1
ATOM 795 O O . VAL A 1 97 ? 26.721 6.318 -46.481 1.00 83.00 97 VAL A O 1
ATOM 798 N N . TYR A 1 98 ? 26.181 6.503 -44.322 1.00 83.88 98 TYR A N 1
ATOM 799 C CA . TYR A 1 98 ? 24.763 6.742 -44.587 1.00 83.88 98 TYR A CA 1
ATOM 800 C C . TYR A 1 98 ? 24.510 8.119 -45.219 1.00 83.88 98 TYR A C 1
ATOM 802 O O . TYR A 1 98 ? 23.630 8.270 -46.064 1.00 83.88 98 TYR A O 1
ATOM 810 N N . ALA A 1 99 ? 25.289 9.126 -44.823 1.00 86.19 99 ALA A N 1
ATOM 811 C CA . ALA A 1 99 ? 25.216 10.460 -45.397 1.00 86.19 99 ALA A CA 1
ATOM 812 C C . ALA A 1 99 ? 25.664 10.480 -46.867 1.00 86.19 99 ALA A C 1
ATOM 814 O O . ALA A 1 99 ? 24.981 11.093 -47.685 1.00 86.19 99 ALA A O 1
ATOM 815 N N . GLU A 1 100 ? 26.732 9.753 -47.211 1.00 87.12 100 GLU A N 1
ATOM 816 C CA . GLU A 1 100 ? 27.186 9.554 -48.596 1.00 87.12 100 GLU A CA 1
ATOM 817 C C . GLU A 1 100 ? 26.119 8.859 -49.448 1.00 87.12 100 GLU A C 1
ATOM 819 O O . GLU A 1 100 ? 25.803 9.334 -50.535 1.00 87.12 100 GLU A O 1
ATOM 824 N N . GLN A 1 101 ? 25.485 7.803 -48.926 1.00 86.31 101 GLN A N 1
ATOM 825 C CA . GLN A 1 101 ? 24.416 7.084 -49.627 1.00 86.31 101 GLN A CA 1
ATOM 826 C C . GLN A 1 101 ? 23.194 7.971 -49.938 1.00 86.31 101 GLN A C 1
ATOM 828 O O . GLN A 1 101 ? 22.531 7.778 -50.954 1.00 86.31 101 GLN A O 1
ATOM 833 N N . ILE A 1 102 ? 22.874 8.929 -49.062 1.00 87.75 102 ILE A N 1
ATOM 834 C CA . ILE A 1 102 ? 21.705 9.819 -49.196 1.00 87.75 102 ILE A CA 1
ATOM 835 C C . ILE A 1 102 ? 22.071 11.171 -49.838 1.00 87.75 102 ILE A C 1
ATOM 837 O O . ILE A 1 102 ? 21.187 11.968 -50.147 1.00 87.75 102 ILE A O 1
ATOM 841 N N . GLY A 1 103 ? 23.358 11.442 -50.073 1.00 89.81 103 GLY A N 1
ATOM 842 C CA . GLY A 1 103 ? 23.827 12.699 -50.658 1.00 89.81 103 GLY A CA 1
ATOM 843 C C . GLY A 1 103 ? 23.657 13.910 -49.733 1.00 89.81 103 GLY A C 1
ATOM 844 O O . GLY A 1 103 ? 23.325 15.002 -50.191 1.00 89.81 103 GLY A O 1
ATOM 845 N N . VAL A 1 104 ? 23.843 13.737 -48.422 1.00 91.12 104 VAL A N 1
ATOM 846 C CA . VAL A 1 104 ? 23.722 14.812 -47.416 1.00 91.12 104 VAL A CA 1
ATOM 847 C C . VAL A 1 104 ? 24.977 14.916 -46.554 1.00 91.12 104 VAL A C 1
ATOM 849 O O . VAL A 1 104 ? 25.818 14.026 -46.551 1.00 91.12 104 VAL A O 1
ATOM 852 N N . SER A 1 105 ? 25.120 16.000 -45.782 1.00 90.81 105 SER A N 1
ATOM 853 C CA . SER A 1 105 ? 26.236 16.105 -44.836 1.00 90.81 105 SER A CA 1
ATOM 854 C C . SER A 1 105 ? 26.067 15.134 -43.651 1.00 90.81 105 SER A C 1
ATOM 856 O O . SER A 1 105 ? 24.948 14.980 -43.142 1.00 90.81 105 SER A O 1
ATOM 858 N N . PRO A 1 106 ? 27.158 14.547 -43.116 1.00 87.31 106 PRO A N 1
ATOM 859 C CA . PRO A 1 106 ? 27.100 13.694 -41.923 1.00 87.31 106 PRO A CA 1
ATOM 860 C C . PRO A 1 106 ? 26.444 14.381 -40.716 1.00 87.31 106 PRO A C 1
ATOM 862 O O . PRO A 1 106 ? 25.632 13.783 -40.015 1.00 87.31 106 PRO A O 1
ATOM 865 N N . SER A 1 107 ? 26.692 15.683 -40.532 1.00 88.94 107 SER A N 1
ATOM 866 C CA . SER A 1 107 ? 26.078 16.488 -39.467 1.00 88.94 107 SER A CA 1
ATOM 867 C C . SER A 1 107 ? 24.554 16.614 -39.592 1.00 88.94 107 SER A C 1
ATOM 869 O O . SER A 1 107 ? 23.855 16.753 -38.585 1.00 88.94 107 SER A O 1
ATOM 871 N N . THR A 1 108 ? 24.010 16.534 -40.809 1.00 90.19 108 THR A N 1
ATOM 872 C CA . THR A 1 108 ? 22.559 16.523 -41.038 1.00 90.19 108 THR A CA 1
ATOM 873 C C . THR A 1 108 ? 21.944 15.204 -40.584 1.00 90.19 108 THR A C 1
ATOM 875 O O . THR A 1 108 ? 20.884 15.212 -39.952 1.00 90.19 108 THR A O 1
ATOM 878 N N . VAL A 1 109 ? 22.613 14.080 -40.857 1.00 88.00 109 VAL A N 1
ATOM 879 C CA . VAL A 1 109 ? 22.206 12.751 -40.376 1.00 88.00 109 VAL A CA 1
ATOM 880 C C . VAL A 1 109 ? 22.245 12.709 -38.849 1.00 88.00 109 VAL A C 1
ATOM 882 O O . VAL A 1 109 ? 21.235 12.357 -38.238 1.00 88.00 109 VAL A O 1
ATOM 885 N N . HIS A 1 110 ? 23.342 13.176 -38.245 1.00 87.44 110 HIS A N 1
ATOM 886 C CA . HIS A 1 110 ? 23.511 13.271 -36.793 1.00 87.44 110 HIS A CA 1
ATOM 887 C C . HIS A 1 110 ? 22.349 14.010 -36.115 1.00 87.44 110 HIS A C 1
ATOM 889 O O . HIS A 1 110 ? 21.638 13.459 -35.275 1.00 87.44 110 HIS A O 1
ATOM 895 N N . ARG A 1 111 ? 22.066 15.244 -36.558 1.00 90.25 111 ARG A N 1
ATOM 896 C CA . ARG A 1 111 ? 20.984 16.076 -36.000 1.00 90.25 111 ARG A CA 1
ATOM 897 C C . ARG A 1 111 ? 19.608 15.426 -36.135 1.00 90.25 111 ARG A C 1
ATOM 899 O O . ARG A 1 111 ? 18.757 15.591 -35.261 1.00 90.25 111 ARG A O 1
ATOM 906 N N . ARG A 1 112 ? 19.341 14.733 -37.247 1.00 90.69 112 ARG A N 1
ATOM 907 C CA . ARG A 1 112 ? 18.067 14.020 -37.450 1.00 90.69 112 ARG A CA 1
ATOM 908 C C . ARG A 1 112 ? 17.958 12.825 -36.505 1.00 90.69 112 ARG A C 1
ATOM 910 O O . ARG A 1 112 ? 16.909 12.654 -35.889 1.00 90.69 112 ARG A O 1
ATOM 917 N N . ARG A 1 113 ? 19.040 12.062 -36.340 1.00 88.06 113 ARG A N 1
ATOM 918 C CA . ARG A 1 113 ? 19.131 10.928 -35.416 1.00 88.06 113 ARG A CA 1
ATOM 919 C C . ARG A 1 113 ? 18.907 11.355 -33.964 1.00 88.06 113 ARG A C 1
ATOM 921 O O . ARG A 1 113 ? 18.062 10.767 -33.295 1.00 88.06 113 ARG A O 1
ATOM 928 N N . GLU A 1 114 ? 19.554 12.424 -33.503 1.00 89.44 114 GLU A N 1
ATOM 929 C CA . GLU A 1 114 ? 19.331 12.964 -32.152 1.00 89.44 114 GLU A CA 1
ATOM 930 C C . GLU A 1 114 ? 17.877 13.389 -31.919 1.00 89.44 114 GLU A C 1
ATOM 932 O O . GLU A 1 114 ? 17.296 13.088 -30.876 1.00 89.44 114 GLU A O 1
ATOM 937 N N . LYS A 1 115 ? 17.247 14.049 -32.902 1.00 92.25 115 LYS A N 1
ATOM 938 C CA . LYS A 1 115 ? 15.826 14.424 -32.814 1.00 92.25 115 LYS A CA 1
ATOM 939 C C . LYS A 1 115 ? 14.915 13.202 -32.695 1.00 92.25 115 LYS A C 1
ATOM 941 O O . LYS A 1 115 ? 13.947 13.254 -31.941 1.00 92.25 115 LYS A O 1
ATOM 946 N N . ILE A 1 116 ? 15.205 12.131 -33.435 1.00 90.00 116 ILE A N 1
ATOM 947 C CA . ILE A 1 116 ? 14.445 10.876 -33.375 1.00 90.00 116 ILE A CA 1
ATOM 948 C C . ILE A 1 116 ? 14.617 10.228 -32.001 1.00 90.00 116 ILE A C 1
ATOM 950 O O . ILE A 1 116 ? 13.618 9.950 -31.346 1.00 90.00 116 ILE A O 1
ATOM 954 N N . ILE A 1 117 ? 15.852 10.084 -31.515 1.00 88.19 117 ILE A N 1
ATOM 955 C CA . ILE A 1 117 ? 16.132 9.513 -30.188 1.00 88.19 117 ILE A CA 1
ATOM 956 C C . ILE A 1 117 ? 15.448 10.328 -29.087 1.00 88.19 117 ILE A C 1
ATOM 958 O O . ILE A 1 117 ? 14.820 9.754 -28.204 1.00 88.19 117 ILE A O 1
ATOM 962 N N . LYS A 1 118 ? 15.499 11.664 -29.153 1.00 91.00 118 LYS A N 1
ATOM 963 C CA . LYS A 1 118 ? 14.814 12.537 -28.188 1.00 91.00 118 LYS A CA 1
ATOM 964 C C . LYS A 1 118 ? 13.299 12.316 -28.180 1.00 91.00 118 LYS A C 1
ATOM 966 O O . LYS A 1 118 ? 12.699 12.318 -27.112 1.00 91.00 118 LYS A O 1
ATOM 971 N N . LYS A 1 119 ? 12.680 12.129 -29.351 1.00 91.88 119 LYS A N 1
ATOM 972 C CA . LYS A 1 119 ? 11.249 11.805 -29.444 1.00 91.88 119 LYS A CA 1
ATOM 973 C C . LYS A 1 119 ? 10.954 10.440 -28.833 1.00 91.88 119 LYS A C 1
ATOM 975 O O . LYS A 1 119 ? 10.056 10.355 -28.009 1.00 91.88 119 LYS A O 1
ATOM 980 N N . LEU A 1 120 ? 11.726 9.413 -29.187 1.00 87.75 120 LEU A N 1
ATOM 981 C CA . LEU A 1 120 ? 11.556 8.059 -28.650 1.00 87.75 120 LEU A CA 1
ATOM 982 C C . LEU A 1 120 ? 11.673 8.046 -27.121 1.00 87.75 120 LEU A C 1
ATOM 984 O O . LEU A 1 120 ? 10.771 7.561 -26.454 1.00 87.75 120 LEU A O 1
ATOM 988 N N . LYS A 1 121 ? 12.694 8.705 -26.559 1.00 86.38 121 LYS A N 1
ATOM 989 C CA . LYS A 1 121 ? 12.856 8.859 -25.101 1.00 86.38 121 LYS A CA 1
ATOM 990 C C . LYS A 1 121 ? 11.681 9.557 -24.412 1.00 86.38 121 LYS A C 1
ATOM 992 O O . LYS A 1 121 ? 11.445 9.318 -23.238 1.00 86.38 121 LYS A O 1
ATOM 997 N N . ASN A 1 122 ? 10.972 10.444 -25.108 1.00 90.06 122 ASN A N 1
ATOM 998 C CA . ASN A 1 122 ? 9.784 11.098 -24.562 1.00 90.06 122 ASN A CA 1
ATOM 999 C C . ASN A 1 122 ? 8.540 10.199 -24.596 1.00 90.06 122 ASN A C 1
ATOM 1001 O O . ASN A 1 122 ? 7.669 10.387 -23.759 1.00 90.06 122 ASN A O 1
ATOM 1005 N N . TYR A 1 123 ? 8.432 9.284 -25.564 1.00 86.19 123 TYR A N 1
ATOM 1006 C CA . TYR A 1 123 ? 7.302 8.351 -25.670 1.00 86.19 123 TYR A CA 1
ATOM 1007 C C . TYR A 1 123 ? 7.424 7.144 -24.736 1.00 86.19 123 TYR A C 1
ATOM 1009 O O . TYR A 1 123 ? 6.426 6.489 -24.470 1.00 86.19 123 TYR A O 1
ATOM 1017 N N . LEU A 1 124 ? 8.642 6.851 -24.287 1.00 75.00 124 LEU A N 1
ATOM 1018 C CA . LEU A 1 124 ? 8.986 5.703 -23.447 1.00 75.00 124 LEU A CA 1
ATOM 1019 C C . LEU A 1 124 ? 9.207 6.095 -21.973 1.00 75.00 124 LEU A C 1
ATOM 1021 O O . LEU A 1 124 ? 9.788 5.333 -21.210 1.00 75.00 124 LEU A O 1
ATOM 1025 N N . LYS A 1 125 ? 8.786 7.308 -21.600 1.00 61.00 125 LYS A N 1
ATOM 1026 C CA . LYS A 1 125 ? 8.713 7.810 -20.223 1.00 61.00 125 LYS A CA 1
ATOM 1027 C C . LYS A 1 125 ? 7.304 7.636 -19.682 1.00 61.00 125 LYS A C 1
ATOM 1029 O O . LYS A 1 125 ? 7.195 7.429 -18.458 1.00 61.00 125 LYS A O 1
#

pLDDT: mean 81.67, std 10.82, range [40.19, 95.0]

Foldseek 3Di:
DPDDFDWDDDPRDTDGDDPVVVVVVVVVVVVCCCVVPVQQDWDFDADPVRHGPDIGHHNDHDPVVCVVCVCPVPPPPDDDPLNVVLVCLVPVDDLVVVCVVVVHDSVVSVVVSVVVSVVSVVVVD